Protein AF-A0A8T7HAU0-F1 (afdb_monomer)

Solvent-accessible surface area (backbone atoms only — not comparable to full-atom values): 5039 Å² total; per-residue (Å²): 136,92,82,86,86,74,90,71,54,68,69,59,51,52,51,51,56,51,51,20,58,77,67,75,46,53,65,68,57,50,51,53,49,55,53,47,55,49,50,52,51,54,67,72,33,66,60,51,60,64,64,60,47,58,64,60,79,78,51,96,65,53,76,66,59,53,51,52,50,50,52,53,50,46,68,75,63,68,67,74,128

Foldseek 3Di:
DDDDDPDDDPVVVVVLVVVCVVVVHDSVVVVVVVVVVVVVVVVPDCVCVVVVVVVVVVDDDDPVNVVVVVVVCCVVVVPDD

pLDDT: mean 72.73, std 17.93, range [45.47, 95.69]

Mean predicted aligned error: 15.75 Å

Radius of gyration: 20.95 Å; Cα contacts (8 Å, |Δi|>4): 16; chains: 1; bounding box: 49×26×50 Å

Sequence (81 aa):
MDVCIKNINEENWRYFKSESSKHNVTMGELFNKIVGEHKESCNNSNIKEILFGEKTLKGFVTRDEFKKNREFFRKNFRMKQ

Structure (mmCIF, N/CA/C/O backbone):
data_AF-A0A8T7HAU0-F1
#
_entry.id   AF-A0A8T7HAU0-F1
#
loop_
_atom_site.group_PDB
_atom_site.id
_atom_site.type_symbol
_atom_site.label_atom_id
_atom_site.label_alt_id
_atom_site.label_comp_id
_atom_site.label_asym_id
_atom_site.label_entity_id
_atom_site.label_seq_id
_atom_site.pdbx_PDB_ins_code
_atom_site.Cartn_x
_atom_site.Cartn_y
_atom_site.Cartn_z
_atom_site.occupancy
_atom_site.B_iso_or_equiv
_atom_site.auth_seq_id
_atom_site.auth_comp_id
_atom_site.auth_asym_id
_atom_site.auth_atom_id
_atom_site.pdbx_PDB_model_num
ATOM 1 N N . MET A 1 1 ? -7.227 -7.713 -7.800 1.00 51.03 1 MET A N 1
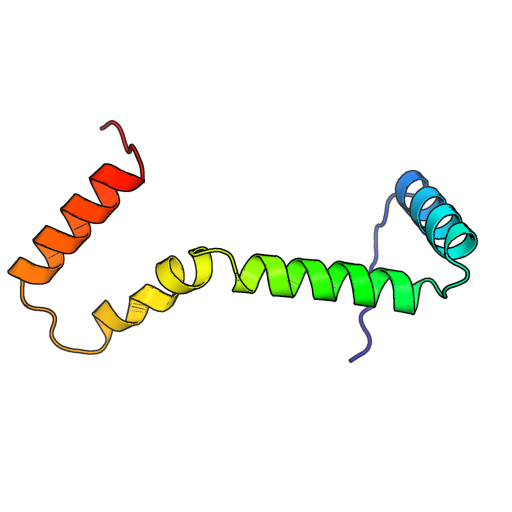ATOM 2 C CA . MET A 1 1 ? -6.126 -8.684 -7.635 1.00 51.03 1 MET A CA 1
ATOM 3 C C . MET A 1 1 ? -5.851 -8.721 -6.153 1.00 51.03 1 MET A C 1
ATOM 5 O O . MET A 1 1 ? -5.448 -7.695 -5.618 1.00 51.03 1 MET A O 1
ATOM 9 N N . ASP A 1 2 ? -6.154 -9.837 -5.501 1.00 75.62 2 ASP A N 1
ATOM 10 C CA . ASP A 1 2 ? -6.111 -9.913 -4.041 1.00 75.62 2 ASP A CA 1
ATOM 11 C C . ASP A 1 2 ? -4.731 -10.396 -3.603 1.00 75.62 2 ASP A C 1
ATOM 13 O O . ASP A 1 2 ? -4.252 -11.439 -4.049 1.00 75.62 2 ASP A O 1
ATOM 17 N N . VAL A 1 3 ? -4.060 -9.596 -2.772 1.00 79.94 3 VAL A N 1
ATOM 18 C CA . VAL A 1 3 ? -2.690 -9.852 -2.317 1.00 79.94 3 VAL A CA 1
ATOM 19 C C . VAL A 1 3 ? -2.709 -10.080 -0.813 1.00 79.94 3 VAL A C 1
ATOM 21 O O . VAL A 1 3 ? -3.143 -9.226 -0.045 1.00 79.94 3 VAL A O 1
ATOM 24 N N . CYS A 1 4 ? -2.212 -11.240 -0.387 1.00 84.19 4 CYS A N 1
ATOM 25 C CA . CYS A 1 4 ? -2.037 -11.560 1.024 1.00 84.19 4 CYS A CA 1
ATOM 26 C C . CYS A 1 4 ? -0.633 -11.143 1.472 1.00 84.19 4 CYS A C 1
ATOM 28 O O . CYS A 1 4 ? 0.361 -11.666 0.967 1.00 84.19 4 CYS A O 1
ATOM 30 N N . ILE A 1 5 ? -0.553 -10.222 2.433 1.00 81.94 5 ILE A N 1
ATOM 31 C CA . ILE A 1 5 ? 0.713 -9.813 3.043 1.00 81.94 5 ILE A CA 1
ATOM 32 C C . ILE A 1 5 ? 0.915 -10.643 4.311 1.00 81.94 5 ILE A C 1
ATOM 34 O O . ILE A 1 5 ? 0.123 -10.568 5.248 1.00 81.94 5 ILE A O 1
ATOM 38 N N . LYS A 1 6 ? 1.972 -11.457 4.327 1.00 88.50 6 LYS A N 1
ATOM 39 C CA . LYS A 1 6 ? 2.354 -12.300 5.469 1.00 88.50 6 LYS A CA 1
ATOM 40 C C . LYS A 1 6 ? 3.568 -11.707 6.183 1.00 88.50 6 LYS A C 1
ATOM 42 O O . LYS A 1 6 ? 4.293 -10.904 5.603 1.00 88.50 6 LYS A O 1
ATOM 47 N N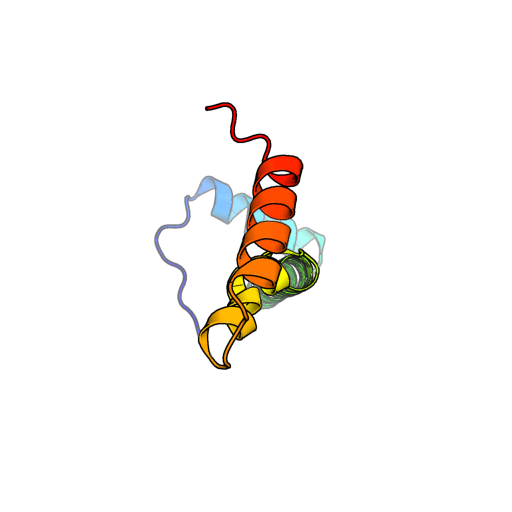 . ASN A 1 7 ? 3.809 -12.151 7.416 1.00 91.19 7 ASN A N 1
ATOM 48 C CA . ASN A 1 7 ? 4.993 -11.799 8.213 1.00 91.19 7 ASN A CA 1
ATOM 49 C C . ASN A 1 7 ? 5.129 -10.298 8.530 1.00 91.19 7 ASN A C 1
ATOM 51 O O . ASN A 1 7 ? 6.237 -9.770 8.605 1.00 91.19 7 ASN A O 1
ATOM 55 N N . ILE A 1 8 ? 4.008 -9.604 8.730 1.00 88.44 8 ILE A N 1
ATOM 56 C CA . ILE A 1 8 ? 4.028 -8.244 9.275 1.00 88.44 8 ILE A CA 1
ATOM 57 C C . ILE A 1 8 ? 4.324 -8.344 10.773 1.00 88.44 8 ILE A C 1
ATOM 59 O O . ILE A 1 8 ? 3.669 -9.105 11.481 1.00 88.44 8 ILE A O 1
ATOM 63 N N . ASN A 1 9 ? 5.302 -7.571 11.252 1.00 94.88 9 ASN A N 1
ATOM 64 C CA . ASN A 1 9 ? 5.569 -7.449 12.683 1.00 94.88 9 ASN A CA 1
ATOM 65 C C . ASN A 1 9 ? 4.314 -6.925 13.413 1.00 94.88 9 ASN A C 1
ATOM 67 O O . ASN A 1 9 ? 3.683 -5.973 12.954 1.00 94.88 9 ASN A O 1
ATOM 71 N N . GLU A 1 10 ? 3.978 -7.519 14.556 1.00 93.31 10 GLU A N 1
ATOM 72 C CA . GLU A 1 10 ? 2.799 -7.182 15.361 1.00 93.31 10 GLU A CA 1
ATOM 73 C C . GLU A 1 10 ? 2.761 -5.699 15.762 1.00 93.31 10 GLU A C 1
ATOM 75 O O . GLU A 1 10 ? 1.698 -5.080 15.761 1.00 93.31 10 GLU A O 1
ATOM 80 N N . GLU A 1 11 ? 3.915 -5.092 16.043 1.00 94.69 11 GLU A N 1
ATOM 81 C CA . GLU A 1 11 ? 4.004 -3.657 16.340 1.00 94.69 11 GLU A CA 1
ATOM 82 C C . GLU A 1 11 ? 3.534 -2.801 15.154 1.00 94.69 11 GLU A C 1
ATOM 84 O O . GLU A 1 11 ? 2.661 -1.941 15.299 1.00 94.69 11 GLU A O 1
ATOM 89 N N . ASN A 1 12 ? 4.031 -3.109 13.954 1.00 92.19 12 ASN A N 1
ATOM 90 C CA . ASN A 1 12 ? 3.621 -2.433 12.725 1.00 92.19 12 ASN A CA 1
ATOM 91 C C . ASN A 1 12 ? 2.139 -2.686 12.431 1.00 92.19 12 ASN A C 1
ATOM 93 O O . ASN A 1 12 ? 1.421 -1.785 12.006 1.00 92.19 12 ASN A O 1
ATOM 97 N N . TRP A 1 13 ? 1.651 -3.899 12.696 1.00 91.75 13 TRP A N 1
ATOM 98 C CA . TRP A 1 13 ? 0.243 -4.238 12.515 1.00 91.75 13 TRP A CA 1
ATOM 99 C C . TRP A 1 13 ? -0.681 -3.403 13.410 1.00 91.75 13 TRP A C 1
ATOM 101 O O . TRP A 1 13 ? -1.709 -2.899 12.951 1.00 91.75 13 TRP A O 1
ATOM 111 N N . ARG A 1 14 ? -0.300 -3.198 14.675 1.00 94.06 14 ARG A N 1
ATOM 112 C CA . ARG A 1 14 ? -1.024 -2.322 15.608 1.00 94.06 14 ARG A CA 1
ATOM 113 C C . ARG A 1 14 ? -0.991 -0.868 15.170 1.00 94.06 14 ARG A C 1
ATOM 115 O O . ARG A 1 14 ? -2.024 -0.203 15.237 1.00 94.06 14 ARG A O 1
ATOM 122 N N . TYR A 1 15 ? 0.160 -0.397 14.698 1.00 94.69 15 TYR A N 1
ATOM 123 C CA . TYR A 1 15 ? 0.285 0.941 14.132 1.00 94.69 15 TYR A CA 1
ATOM 124 C C . TYR A 1 15 ? -0.709 1.142 12.982 1.00 94.69 15 TYR A C 1
ATOM 126 O O . TYR A 1 15 ? -1.528 2.057 13.033 1.00 94.69 15 TYR A O 1
ATOM 134 N N . PHE A 1 16 ? -0.736 0.227 12.011 1.00 93.88 16 PHE A N 1
ATOM 135 C CA . PHE A 1 16 ? -1.647 0.324 10.872 1.00 93.88 16 PHE A CA 1
ATOM 136 C C . PHE A 1 16 ? -3.127 0.316 11.278 1.00 93.88 16 PHE A C 1
ATOM 138 O O . PHE A 1 16 ? -3.892 1.135 10.774 1.00 93.88 16 PHE A O 1
ATOM 145 N N . LYS A 1 17 ? -3.528 -0.528 12.238 1.00 93.81 17 LYS A N 1
ATOM 146 C CA . LYS A 1 17 ? -4.899 -0.522 12.787 1.00 93.81 17 LYS A CA 1
ATOM 147 C C . LYS A 1 17 ? -5.275 0.803 13.449 1.00 93.81 17 LYS A C 1
ATOM 149 O O . LYS A 1 17 ? -6.416 1.254 13.338 1.00 93.81 17 LYS A O 1
ATOM 154 N N . SER A 1 18 ? -4.334 1.404 14.175 1.00 95.38 18 SER A N 1
ATOM 155 C CA . SER A 1 18 ? -4.536 2.711 14.800 1.00 95.38 18 SER A CA 1
ATOM 156 C C . SER A 1 18 ? -4.746 3.780 13.730 1.00 95.38 18 SER A C 1
ATOM 158 O O . SER A 1 18 ? -5.728 4.518 13.777 1.00 95.38 18 SER A O 1
ATOM 160 N N . GLU A 1 19 ? -3.888 3.802 12.711 1.00 93.56 19 GLU A N 1
ATOM 161 C CA . GLU A 1 19 ? -3.979 4.763 11.610 1.00 93.56 19 GLU A CA 1
ATOM 162 C C . GLU A 1 19 ? -5.272 4.609 10.799 1.00 93.56 19 GLU A C 1
ATOM 164 O O . GLU A 1 19 ? -5.957 5.601 10.550 1.00 93.56 19 GLU A O 1
ATOM 169 N N . SER A 1 20 ? -5.689 3.386 10.455 1.00 94.56 20 SER A N 1
ATOM 170 C CA . SER A 1 20 ? -6.951 3.181 9.729 1.00 94.56 20 SER A CA 1
ATOM 171 C C . SER A 1 20 ? -8.157 3.682 10.524 1.00 94.56 20 SER A C 1
ATOM 173 O O . SER A 1 20 ? -9.066 4.287 9.960 1.00 94.56 20 SER A O 1
ATOM 175 N N . SER A 1 21 ? -8.132 3.492 11.847 1.00 93.81 21 SER A N 1
ATOM 176 C CA . SER A 1 21 ? -9.189 3.963 12.747 1.00 93.81 21 SER A CA 1
ATOM 177 C C . SER A 1 21 ? -9.231 5.490 12.825 1.00 93.81 21 SER A C 1
ATOM 179 O O . SER A 1 21 ? -10.311 6.069 12.746 1.00 93.81 21 SER A O 1
ATOM 181 N N . LYS A 1 22 ? -8.071 6.159 12.913 1.00 95.69 22 LYS A N 1
ATOM 182 C CA . LYS A 1 22 ? -7.987 7.633 12.914 1.00 95.69 22 LYS A CA 1
ATOM 183 C C . LYS A 1 22 ? -8.575 8.251 11.649 1.00 95.69 22 LYS A C 1
ATOM 185 O O . LYS A 1 22 ? -9.179 9.316 11.709 1.00 95.69 22 LYS A O 1
ATOM 190 N N . HIS A 1 23 ? -8.390 7.584 10.515 1.00 91.62 23 HIS A N 1
ATOM 191 C CA . HIS A 1 23 ? -8.864 8.053 9.217 1.00 91.62 23 HIS A CA 1
ATOM 192 C C . HIS A 1 23 ? -10.262 7.544 8.846 1.00 91.62 23 HIS A C 1
ATOM 194 O O . HIS A 1 23 ? -10.760 7.912 7.786 1.00 91.62 23 HIS A O 1
ATOM 200 N N . ASN A 1 24 ? -10.904 6.743 9.706 1.00 94.94 24 ASN A N 1
ATOM 201 C CA . ASN A 1 24 ? -12.204 6.113 9.460 1.00 94.94 24 ASN A CA 1
ATOM 202 C C . ASN A 1 24 ? -12.268 5.367 8.112 1.00 94.94 24 ASN A C 1
ATOM 204 O O . ASN A 1 24 ? -13.236 5.477 7.362 1.00 94.94 24 ASN A O 1
ATOM 208 N N . VAL A 1 25 ? -11.204 4.627 7.800 1.00 95.00 25 VAL A N 1
ATOM 209 C CA . VAL A 1 25 ? -11.089 3.806 6.588 1.00 95.00 25 VAL A CA 1
ATOM 210 C C . VAL A 1 25 ? -10.805 2.361 6.960 1.00 95.00 25 VAL A C 1
ATOM 212 O O . VAL A 1 25 ? -10.278 2.054 8.033 1.00 95.00 25 VAL A O 1
ATOM 215 N N . THR A 1 26 ? -11.120 1.444 6.056 1.00 93.69 26 THR A N 1
ATOM 216 C CA . THR A 1 26 ? -10.720 0.047 6.207 1.00 93.69 26 THR A CA 1
ATOM 217 C C . THR A 1 26 ? -9.211 -0.108 6.010 1.00 93.69 26 THR A C 1
ATOM 219 O O . THR A 1 26 ? -8.554 0.680 5.325 1.00 93.69 26 THR A O 1
ATOM 222 N N . MET A 1 27 ? -8.637 -1.179 6.564 1.00 90.19 27 MET A N 1
ATOM 223 C CA . MET A 1 27 ? -7.218 -1.476 6.342 1.00 90.19 27 MET A CA 1
ATOM 224 C C . MET A 1 27 ? -6.872 -1.682 4.864 1.00 90.19 27 MET A C 1
ATOM 226 O O . MET A 1 27 ? -5.796 -1.281 4.424 1.00 90.19 27 MET A O 1
ATOM 230 N N . GLY A 1 28 ? -7.775 -2.292 4.093 1.00 89.38 28 GLY A N 1
ATOM 231 C CA . GLY A 1 28 ? -7.571 -2.484 2.658 1.00 89.38 28 GLY A CA 1
ATOM 232 C C . GLY A 1 28 ? -7.451 -1.152 1.917 1.00 89.38 28 GLY A C 1
ATOM 233 O O . GLY A 1 28 ? -6.538 -0.974 1.115 1.00 89.38 28 GLY A O 1
ATOM 234 N N . GLU A 1 29 ? -8.321 -0.192 2.231 1.00 92.00 29 GLU A N 1
ATOM 235 C CA . GLU A 1 29 ? -8.273 1.157 1.655 1.00 92.00 29 GLU A CA 1
ATOM 236 C C . GLU A 1 29 ? -6.998 1.902 2.050 1.00 92.00 29 GLU A C 1
ATOM 238 O O . GLU A 1 29 ? -6.357 2.502 1.185 1.00 92.00 29 GLU A O 1
ATOM 243 N N . LEU A 1 30 ? -6.584 1.807 3.319 1.00 92.56 30 LEU A N 1
ATOM 244 C CA . LEU A 1 30 ? -5.342 2.421 3.788 1.00 92.56 30 LEU A CA 1
ATOM 245 C C . LEU A 1 30 ? -4.128 1.884 3.015 1.00 92.56 30 LEU A C 1
ATOM 247 O O . LEU A 1 30 ? -3.327 2.664 2.501 1.00 92.56 30 LEU A O 1
ATOM 251 N N . PHE A 1 31 ? -4.004 0.561 2.875 1.00 91.88 31 PHE A N 1
ATOM 252 C CA . PHE A 1 31 ? -2.901 -0.035 2.120 1.00 91.88 31 PHE A CA 1
ATOM 253 C C . PHE A 1 31 ? -2.955 0.306 0.634 1.00 91.88 31 PHE A C 1
ATOM 255 O O . PHE A 1 31 ? -1.918 0.611 0.048 1.00 91.88 31 PHE A O 1
ATOM 262 N N . ASN A 1 32 ? -4.140 0.299 0.022 1.00 90.69 32 ASN A N 1
ATOM 263 C CA . ASN A 1 32 ? -4.293 0.682 -1.380 1.00 90.69 32 ASN A CA 1
ATOM 264 C C . ASN A 1 32 ? -3.850 2.127 -1.618 1.00 90.69 32 ASN A C 1
ATOM 266 O O . ASN A 1 32 ? -3.166 2.392 -2.606 1.00 90.69 32 ASN A O 1
ATOM 270 N N . LYS A 1 33 ? -4.177 3.038 -0.695 1.00 90.56 33 LYS A N 1
ATOM 271 C CA . LYS A 1 33 ? -3.738 4.432 -0.749 1.00 90.56 33 LYS A CA 1
ATOM 272 C C . LYS A 1 33 ? -2.216 4.547 -0.655 1.00 90.56 33 LYS A C 1
ATOM 274 O O . LYS A 1 33 ? -1.607 5.126 -1.547 1.00 90.56 33 LYS A O 1
ATOM 279 N N . ILE A 1 34 ? -1.599 3.917 0.348 1.00 89.31 34 ILE A N 1
ATOM 280 C CA . ILE A 1 34 ? -0.137 3.929 0.538 1.00 89.31 34 ILE A CA 1
ATOM 281 C C . ILE A 1 34 ? 0.586 3.356 -0.689 1.00 89.31 34 ILE A C 1
ATOM 283 O O . ILE A 1 34 ? 1.561 3.926 -1.176 1.00 89.31 34 ILE A O 1
ATOM 287 N N . VAL A 1 35 ? 0.107 2.227 -1.219 1.00 88.06 35 VAL A N 1
ATOM 288 C CA . VAL A 1 35 ? 0.688 1.602 -2.416 1.00 88.06 35 VAL A CA 1
ATOM 289 C C . VAL A 1 35 ? 0.493 2.486 -3.649 1.00 88.06 35 VAL A C 1
ATOM 291 O O . VAL A 1 35 ? 1.393 2.552 -4.486 1.00 88.06 35 VAL A O 1
ATOM 294 N N . GLY A 1 36 ? -0.652 3.158 -3.777 1.00 88.62 36 GLY A N 1
ATOM 295 C CA . GLY A 1 36 ? -0.924 4.124 -4.842 1.00 88.62 36 GLY A CA 1
ATOM 296 C C . GLY A 1 36 ? 0.058 5.292 -4.813 1.00 88.62 36 GLY A C 1
ATOM 297 O O . GLY A 1 36 ? 0.774 5.506 -5.789 1.00 88.62 36 GLY A O 1
ATOM 298 N N . GLU A 1 37 ? 0.176 5.960 -3.666 1.00 87.81 37 GLU A N 1
ATOM 299 C CA . GLU A 1 37 ? 1.109 7.073 -3.446 1.00 87.81 37 GLU A CA 1
ATOM 300 C C . GLU A 1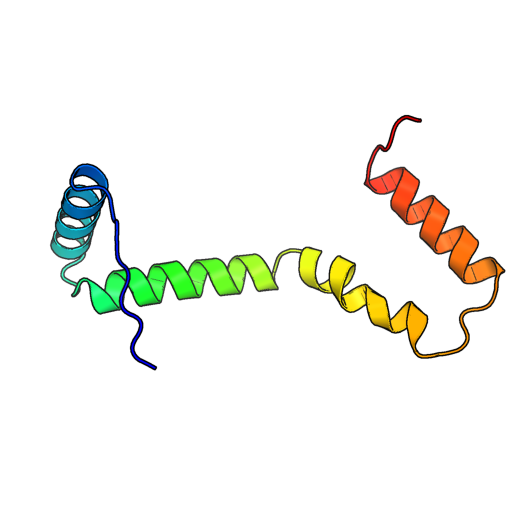 37 ? 2.563 6.650 -3.699 1.00 87.81 37 GLU A C 1
ATOM 302 O O . GLU A 1 37 ? 3.329 7.362 -4.351 1.00 87.81 37 GLU A O 1
ATOM 307 N N . HIS A 1 38 ? 2.949 5.449 -3.255 1.00 83.94 38 HIS A N 1
ATOM 308 C CA . HIS A 1 38 ? 4.280 4.915 -3.523 1.00 83.94 38 HIS A CA 1
ATOM 309 C C . HIS A 1 38 ? 4.511 4.659 -5.018 1.00 83.94 38 HIS A C 1
ATOM 311 O O . HIS A 1 38 ? 5.561 5.021 -5.541 1.00 83.94 38 HIS A O 1
ATOM 317 N N . LYS A 1 39 ? 3.538 4.086 -5.738 1.00 82.94 39 LYS A N 1
ATOM 318 C CA . LYS A 1 39 ? 3.634 3.878 -7.193 1.00 82.94 39 LYS A CA 1
ATOM 319 C C . LYS A 1 39 ? 3.741 5.194 -7.953 1.00 82.94 39 LYS A C 1
ATOM 321 O O . LYS A 1 39 ? 4.513 5.270 -8.905 1.00 82.94 39 LYS A O 1
ATOM 326 N N . GLU A 1 40 ? 2.991 6.213 -7.553 1.00 82.50 40 GLU A N 1
ATOM 327 C CA . GLU A 1 40 ? 3.067 7.549 -8.147 1.00 82.50 40 GLU A CA 1
ATOM 328 C C . GLU A 1 40 ? 4.425 8.200 -7.882 1.00 82.50 40 GLU A C 1
ATOM 330 O O . GLU A 1 40 ? 5.056 8.701 -8.810 1.00 82.50 40 GLU A O 1
ATOM 335 N N . SER A 1 41 ? 4.944 8.088 -6.659 1.00 75.88 41 SER A N 1
ATOM 336 C CA . SER A 1 41 ? 6.298 8.533 -6.309 1.00 75.88 41 SER A CA 1
ATOM 337 C C . SER A 1 41 ? 7.384 7.785 -7.102 1.00 75.88 41 SER A C 1
ATOM 339 O O . SER A 1 41 ? 8.312 8.386 -7.646 1.00 75.88 41 SER A O 1
ATOM 341 N N . CYS A 1 42 ? 7.242 6.470 -7.276 1.00 66.44 42 CYS A N 1
ATOM 342 C CA . CYS A 1 42 ? 8.125 5.666 -8.124 1.00 66.44 42 CYS A CA 1
ATOM 343 C C . CYS A 1 42 ? 7.998 5.995 -9.620 1.00 66.44 42 CYS A C 1
ATOM 345 O O . CYS A 1 42 ? 8.969 5.853 -10.357 1.00 66.44 42 CYS A O 1
ATOM 347 N N . ASN A 1 43 ? 6.829 6.432 -10.090 1.00 62.62 43 ASN A N 1
ATOM 348 C CA . ASN A 1 43 ? 6.651 6.901 -11.464 1.00 62.62 43 ASN A CA 1
ATOM 349 C C . ASN A 1 43 ? 7.253 8.296 -11.680 1.00 62.62 43 ASN A C 1
ATOM 351 O O . ASN A 1 43 ? 7.789 8.549 -12.753 1.00 62.62 43 ASN A O 1
ATOM 355 N N . ASN A 1 44 ? 7.194 9.163 -10.667 1.00 59.59 44 ASN A N 1
ATOM 356 C CA . ASN A 1 44 ? 7.751 10.518 -10.695 1.00 59.59 44 ASN A CA 1
ATOM 357 C C . ASN A 1 44 ? 9.247 10.577 -10.366 1.00 59.59 44 ASN A C 1
ATOM 359 O O . ASN A 1 44 ? 9.870 11.629 -10.493 1.00 59.59 44 ASN A O 1
ATOM 363 N N . SER A 1 45 ? 9.847 9.468 -9.940 1.00 58.16 45 SER A N 1
ATOM 364 C CA . SER A 1 45 ? 11.293 9.388 -9.792 1.00 58.16 45 SER A CA 1
ATOM 365 C C . SER A 1 45 ? 11.911 9.009 -11.136 1.00 58.16 45 SER A C 1
ATOM 367 O O . SER A 1 45 ? 11.588 7.976 -11.723 1.00 58.16 45 SER A O 1
ATOM 369 N N . ASN A 1 46 ? 12.869 9.823 -11.589 1.00 54.66 46 ASN A N 1
ATOM 370 C CA . ASN A 1 46 ? 13.741 9.624 -12.760 1.00 54.66 46 ASN A CA 1
ATOM 371 C C . ASN A 1 46 ? 14.361 8.214 -12.879 1.00 54.66 46 ASN A C 1
ATOM 373 O O . ASN A 1 46 ? 15.013 7.908 -13.867 1.00 54.66 46 ASN A O 1
ATOM 377 N N . ILE A 1 47 ? 14.180 7.334 -11.894 1.00 54.44 47 ILE A N 1
ATOM 378 C CA . ILE A 1 47 ? 14.576 5.927 -11.906 1.00 54.44 47 ILE A CA 1
ATOM 379 C C . ILE A 1 47 ? 13.927 5.175 -13.071 1.00 54.44 47 ILE A C 1
ATOM 381 O O . ILE A 1 47 ? 14.603 4.360 -13.693 1.00 54.44 47 ILE A O 1
ATOM 385 N N . LYS A 1 48 ? 12.667 5.461 -13.436 1.00 51.06 48 LYS A N 1
ATOM 386 C CA . LYS A 1 48 ? 12.082 4.880 -14.656 1.00 51.06 48 LYS A CA 1
ATOM 387 C C . LYS A 1 48 ? 12.775 5.386 -15.918 1.00 51.06 48 LYS A C 1
ATOM 389 O O . LYS A 1 48 ? 13.050 4.579 -16.786 1.00 51.06 48 LYS A O 1
ATOM 394 N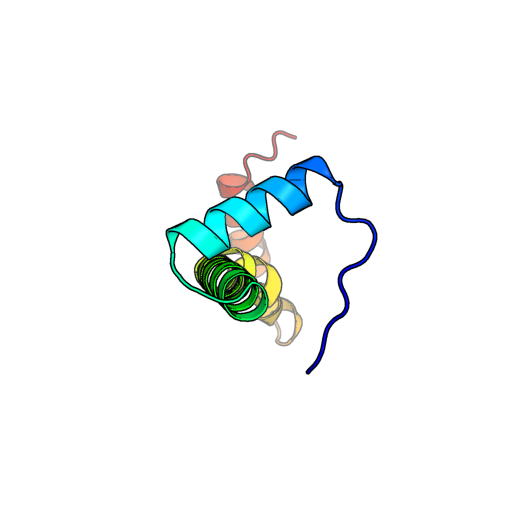 N . GLU A 1 49 ? 13.120 6.662 -16.029 1.00 55.91 49 GLU A N 1
ATOM 395 C CA . GLU A 1 49 ? 13.879 7.162 -17.188 1.00 55.91 49 GLU A CA 1
ATOM 396 C C . GLU A 1 49 ? 15.325 6.647 -17.222 1.00 55.91 49 GLU A C 1
ATOM 398 O O . GLU A 1 49 ? 15.883 6.440 -18.294 1.00 55.91 49 GLU A O 1
ATOM 403 N N . ILE A 1 50 ? 15.922 6.377 -16.061 1.00 55.41 50 ILE A N 1
ATOM 404 C CA . ILE A 1 50 ? 17.270 5.811 -15.939 1.00 55.41 50 ILE A CA 1
ATOM 405 C C . ILE A 1 50 ? 17.270 4.313 -16.277 1.00 55.41 50 I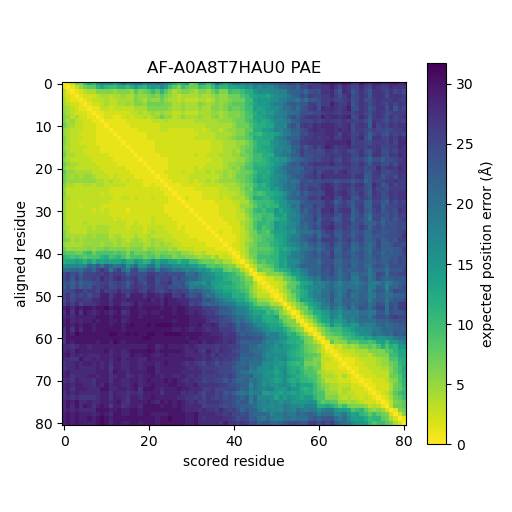LE A C 1
ATOM 407 O O . ILE A 1 50 ? 18.154 3.856 -16.996 1.00 55.41 50 ILE A O 1
ATOM 411 N N . LEU A 1 51 ? 16.279 3.549 -15.805 1.00 51.75 51 LEU A N 1
ATOM 412 C CA . LEU A 1 51 ? 16.157 2.110 -16.071 1.00 51.75 51 LEU A CA 1
ATOM 413 C C . LEU A 1 51 ? 15.565 1.823 -17.461 1.00 51.75 51 LEU A C 1
ATOM 415 O O . LEU A 1 51 ? 16.069 0.965 -18.172 1.00 51.75 51 LEU A O 1
ATOM 419 N N . PHE A 1 52 ? 14.552 2.576 -17.901 1.00 50.91 52 PHE A N 1
ATOM 420 C CA . PHE A 1 52 ? 13.979 2.494 -19.256 1.00 50.91 52 PHE A CA 1
ATOM 421 C C . PHE A 1 52 ? 14.698 3.388 -20.280 1.00 50.91 52 PHE A C 1
ATOM 423 O O . PHE A 1 52 ? 14.372 3.356 -21.471 1.00 50.91 52 PHE A O 1
ATOM 430 N N . GLY A 1 53 ? 15.755 4.093 -19.863 1.00 45.47 53 GLY A N 1
ATOM 431 C CA . GLY A 1 53 ? 16.815 4.607 -20.738 1.00 45.47 53 GLY A CA 1
ATOM 432 C C . GLY A 1 53 ? 17.495 3.501 -21.561 1.00 45.47 53 GLY A C 1
ATOM 433 O O . GLY A 1 53 ? 18.221 3.787 -22.513 1.00 45.47 53 GLY A O 1
ATOM 434 N N . GLU A 1 54 ? 17.165 2.233 -21.286 1.00 45.69 54 GLU A N 1
ATOM 435 C CA . GLU A 1 54 ? 17.329 1.058 -22.149 1.00 45.69 54 GLU A CA 1
ATOM 436 C C . GLU A 1 54 ? 16.671 1.150 -23.543 1.00 45.69 54 GLU A C 1
ATOM 438 O O . GLU A 1 54 ? 16.802 0.222 -24.343 1.00 45.69 54 GLU A O 1
ATOM 443 N N . LYS A 1 55 ? 16.046 2.269 -23.939 1.00 46.69 55 LYS A N 1
ATOM 444 C CA . LYS A 1 55 ? 15.868 2.541 -25.380 1.00 46.69 55 LYS A CA 1
ATOM 445 C C . LYS A 1 55 ? 17.195 2.753 -26.125 1.00 46.69 55 LYS A C 1
ATOM 447 O O . LYS A 1 55 ? 17.191 2.712 -27.351 1.00 46.69 55 LYS A O 1
ATOM 452 N N . THR A 1 56 ? 18.329 2.893 -25.434 1.00 48.12 56 THR A N 1
ATOM 453 C CA . THR A 1 56 ? 19.656 2.996 -26.072 1.00 48.12 56 THR A CA 1
ATOM 454 C C . THR A 1 56 ? 20.266 1.668 -26.530 1.00 48.12 56 THR A C 1
ATOM 456 O O . THR A 1 56 ? 21.266 1.691 -27.237 1.00 48.12 56 THR A O 1
ATOM 459 N N . LEU A 1 57 ? 19.680 0.509 -26.208 1.00 48.62 57 LEU A N 1
ATOM 460 C CA . LEU A 1 57 ? 20.200 -0.783 -26.694 1.00 48.62 57 LEU A CA 1
ATOM 461 C C . LEU A 1 57 ? 19.379 -1.400 -27.837 1.00 48.62 57 LEU A C 1
ATOM 463 O O . LEU A 1 57 ? 19.769 -2.438 -28.366 1.00 48.62 57 LEU A O 1
ATOM 467 N N . LYS A 1 58 ? 18.267 -0.774 -28.251 1.00 48.69 58 LYS A N 1
ATOM 468 C CA . LYS A 1 58 ? 17.383 -1.306 -29.310 1.00 48.69 58 LYS A CA 1
ATOM 469 C C . LYS A 1 58 ? 17.495 -0.619 -30.674 1.00 48.69 58 LYS A C 1
ATOM 471 O O .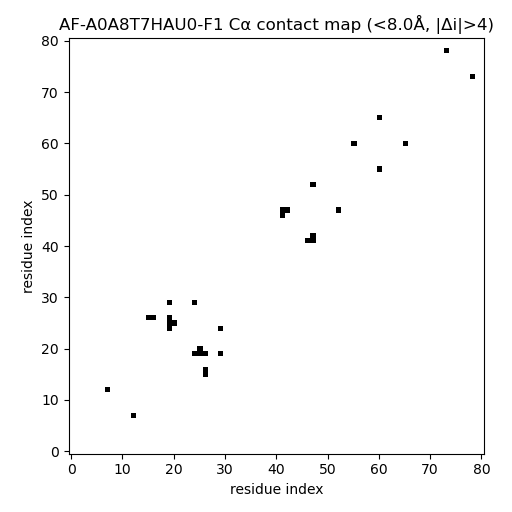 LYS A 1 58 ? 16.826 -1.043 -31.609 1.00 48.69 58 LYS A O 1
ATOM 476 N N . GLY A 1 59 ? 18.346 0.387 -30.827 1.00 51.34 59 GLY A N 1
ATOM 477 C CA . GLY A 1 59 ? 18.605 1.014 -32.122 1.00 51.34 59 GLY A CA 1
ATOM 478 C C . GLY A 1 59 ? 19.995 1.618 -32.129 1.00 51.34 59 GLY A C 1
ATOM 479 O O . GLY A 1 59 ? 20.376 2.230 -31.144 1.00 51.34 59 GLY A O 1
ATOM 480 N N . PHE A 1 60 ? 20.745 1.381 -33.204 1.00 51.50 60 PHE A N 1
ATOM 481 C CA . PHE A 1 60 ? 22.113 1.830 -33.473 1.00 51.50 60 PHE A CA 1
ATOM 482 C C . PHE A 1 60 ? 22.468 3.196 -32.855 1.00 51.50 60 PHE A C 1
ATOM 484 O O . PHE A 1 60 ? 22.327 4.231 -33.498 1.00 51.50 60 PHE A O 1
ATOM 491 N N . VAL A 1 61 ? 22.967 3.191 -31.618 1.00 52.25 61 VAL A N 1
ATOM 492 C CA . VAL A 1 61 ? 23.567 4.373 -30.997 1.00 52.25 61 VAL A CA 1
ATOM 493 C C . VAL A 1 61 ? 25.007 4.432 -31.478 1.00 52.25 61 VAL A C 1
ATOM 495 O O . VAL A 1 61 ? 25.777 3.481 -31.309 1.00 52.25 61 VAL A O 1
ATOM 498 N N . THR A 1 62 ? 25.379 5.532 -32.122 1.00 57.12 62 THR A N 1
ATOM 499 C CA . THR A 1 62 ? 26.750 5.698 -32.610 1.00 57.12 62 THR A CA 1
ATOM 500 C C . THR A 1 62 ? 27.724 5.811 -31.434 1.00 57.12 62 THR A C 1
ATOM 502 O O . THR A 1 62 ? 27.378 6.252 -30.335 1.00 57.12 62 THR A O 1
ATOM 505 N N . ARG A 1 63 ? 28.979 5.390 -31.641 1.00 55.59 63 ARG A N 1
ATOM 506 C CA . ARG A 1 63 ? 30.023 5.321 -30.595 1.00 55.59 63 ARG A CA 1
ATOM 507 C C . ARG A 1 63 ? 30.193 6.634 -29.812 1.00 55.59 63 ARG A C 1
ATOM 509 O O . ARG A 1 63 ? 30.569 6.602 -28.638 1.00 55.59 63 ARG A O 1
ATOM 516 N N . ASP A 1 64 ? 29.909 7.766 -30.448 1.00 60.56 64 ASP A N 1
ATOM 517 C CA . ASP A 1 64 ? 30.054 9.100 -29.867 1.00 60.56 64 ASP A CA 1
ATOM 518 C C . ASP A 1 64 ? 28.896 9.488 -28.936 1.00 60.56 64 ASP A C 1
ATOM 520 O O . ASP A 1 64 ? 29.121 10.132 -27.909 1.00 60.56 64 ASP A O 1
ATOM 524 N N . GLU A 1 65 ? 27.676 9.026 -29.209 1.00 58.31 65 GLU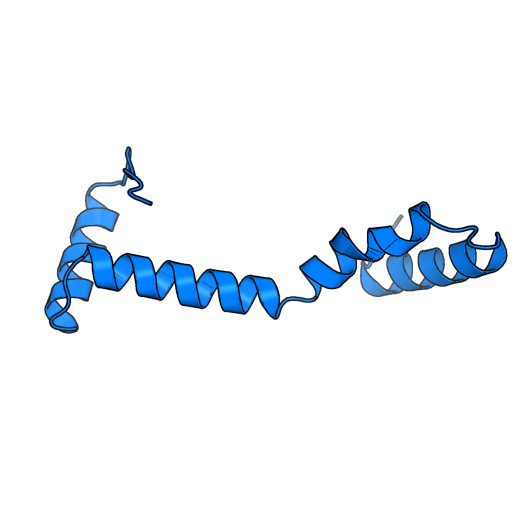 A N 1
ATOM 525 C CA . GLU A 1 65 ? 26.518 9.224 -28.327 1.00 58.31 65 GLU A CA 1
ATOM 526 C C . GLU A 1 65 ? 26.655 8.404 -27.040 1.00 58.31 65 GLU A C 1
ATOM 528 O O . GLU A 1 65 ? 26.358 8.890 -25.946 1.00 58.31 65 GLU A O 1
ATOM 533 N N . PHE A 1 66 ? 27.220 7.197 -27.136 1.00 60.62 66 PHE A N 1
ATOM 534 C CA . PHE A 1 66 ? 27.524 6.379 -25.962 1.00 60.62 66 PHE A CA 1
ATOM 535 C C . PHE A 1 66 ? 28.581 7.031 -25.058 1.00 60.62 66 PHE A C 1
ATOM 537 O O . PHE A 1 66 ? 28.459 7.004 -23.832 1.00 60.62 66 PHE A O 1
ATOM 544 N N . LYS A 1 67 ? 29.612 7.663 -25.640 1.00 62.72 67 LYS A N 1
ATOM 545 C CA . LYS A 1 67 ? 30.626 8.402 -24.868 1.00 62.72 67 LYS A CA 1
ATOM 546 C C . LYS A 1 67 ? 30.017 9.581 -24.111 1.00 62.72 67 LYS A C 1
ATOM 548 O O . LYS A 1 67 ? 30.275 9.708 -22.915 1.00 62.72 67 LYS A O 1
ATOM 553 N N . LYS A 1 68 ? 29.166 10.379 -24.764 1.00 64.81 68 LYS A N 1
ATOM 554 C CA . LYS A 1 68 ? 28.471 11.507 -24.120 1.00 64.81 68 LYS A CA 1
ATOM 555 C C . LYS A 1 68 ? 27.558 11.045 -22.983 1.00 64.81 68 LYS A C 1
ATOM 557 O O . LYS A 1 68 ? 27.614 11.606 -21.890 1.00 64.81 68 LYS A O 1
ATOM 562 N N . ASN A 1 69 ? 26.795 9.971 -23.192 1.00 61.50 69 ASN A N 1
ATOM 563 C CA . ASN A 1 69 ? 25.936 9.404 -22.150 1.00 61.50 69 ASN A CA 1
ATOM 564 C C . ASN A 1 69 ? 26.740 8.832 -20.975 1.00 61.50 69 ASN A C 1
ATOM 566 O O . ASN A 1 69 ? 26.356 9.011 -19.820 1.00 61.50 69 ASN A O 1
ATOM 570 N N . ARG A 1 70 ? 27.896 8.210 -21.234 1.00 62.28 70 ARG A N 1
ATOM 571 C CA . ARG A 1 70 ? 28.798 7.712 -20.184 1.00 62.28 70 ARG A CA 1
ATOM 572 C C . ARG A 1 70 ? 29.377 8.842 -19.332 1.00 62.28 70 ARG A C 1
ATOM 574 O O . ARG A 1 70 ? 29.477 8.692 -18.114 1.00 62.28 70 ARG A O 1
ATOM 581 N N . GLU A 1 71 ? 29.776 9.951 -19.946 1.00 64.12 71 GLU A N 1
ATOM 582 C CA . GLU A 1 71 ? 30.277 11.128 -19.225 1.00 64.12 71 GLU A CA 1
ATOM 583 C C . GLU A 1 71 ? 29.178 11.790 -18.391 1.00 64.12 71 GLU A C 1
ATOM 585 O O . GLU A 1 71 ? 29.405 12.105 -17.220 1.00 64.12 71 GLU A O 1
ATOM 590 N N . PHE A 1 72 ? 27.969 11.908 -18.945 1.00 61.69 72 PHE A N 1
ATOM 591 C CA . PHE A 1 72 ? 26.795 12.401 -18.225 1.00 61.69 72 PHE A CA 1
ATOM 592 C C . PHE A 1 72 ? 26.460 11.520 -17.012 1.00 61.69 72 PHE A C 1
ATOM 594 O O . PHE A 1 72 ? 26.275 12.024 -15.904 1.00 61.69 72 PHE A O 1
ATOM 601 N N . PHE A 1 73 ? 26.468 10.197 -17.185 1.00 64.06 73 PHE A N 1
ATOM 602 C CA . PHE A 1 73 ? 26.212 9.247 -16.104 1.00 64.06 73 PHE A CA 1
ATOM 603 C C . PHE A 1 73 ? 27.278 9.329 -15.003 1.00 64.06 73 PHE A C 1
ATOM 605 O O . PHE A 1 73 ? 26.952 9.435 -13.822 1.00 64.06 73 PHE A O 1
A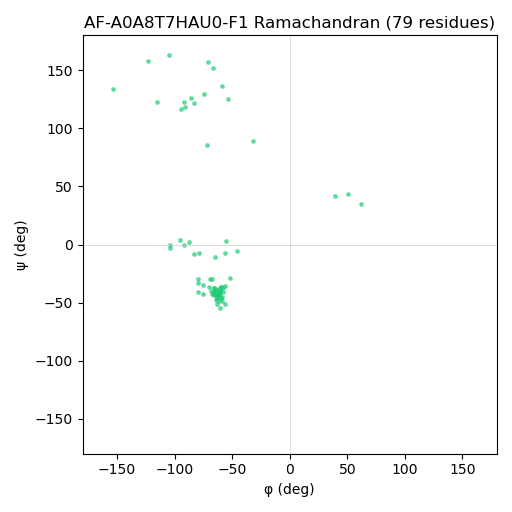TOM 612 N N . ARG A 1 74 ? 28.565 9.372 -15.372 1.00 62.69 74 ARG A N 1
ATOM 613 C CA . ARG A 1 74 ? 29.677 9.504 -14.413 1.00 62.69 74 ARG A CA 1
ATOM 614 C C . ARG A 1 74 ? 29.620 10.798 -13.608 1.00 62.69 74 ARG A C 1
ATOM 616 O O . ARG A 1 74 ? 29.895 10.774 -12.409 1.00 62.69 74 ARG A O 1
ATOM 623 N N . LYS A 1 75 ? 29.258 11.911 -14.250 1.00 64.19 75 LYS A N 1
ATOM 624 C CA . LYS A 1 75 ? 29.152 13.221 -13.598 1.00 64.19 75 LYS A CA 1
ATOM 625 C C . LYS A 1 75 ? 27.989 13.273 -12.605 1.00 64.19 75 LYS A C 1
ATOM 627 O O . LYS A 1 75 ? 28.159 13.812 -11.515 1.00 64.19 75 LYS A O 1
ATOM 632 N N . ASN A 1 76 ? 26.850 12.675 -12.953 1.00 58.16 76 ASN A N 1
ATOM 633 C CA . ASN A 1 76 ? 25.653 12.690 -12.110 1.00 58.16 76 ASN A CA 1
ATOM 634 C C . ASN A 1 76 ? 25.695 11.676 -10.961 1.00 58.16 76 ASN A C 1
ATOM 636 O O . ASN A 1 76 ? 25.144 11.949 -9.900 1.00 58.16 76 ASN A O 1
ATOM 640 N N . PHE A 1 77 ? 26.388 10.546 -11.122 1.00 59.47 77 PHE A N 1
ATOM 641 C CA . PHE A 1 77 ? 26.415 9.496 -10.098 1.00 59.47 77 PHE A CA 1
ATOM 642 C C . PHE A 1 77 ? 27.606 9.549 -9.141 1.00 59.47 77 PHE A C 1
ATOM 644 O O . PHE A 1 77 ? 27.723 8.662 -8.301 1.00 59.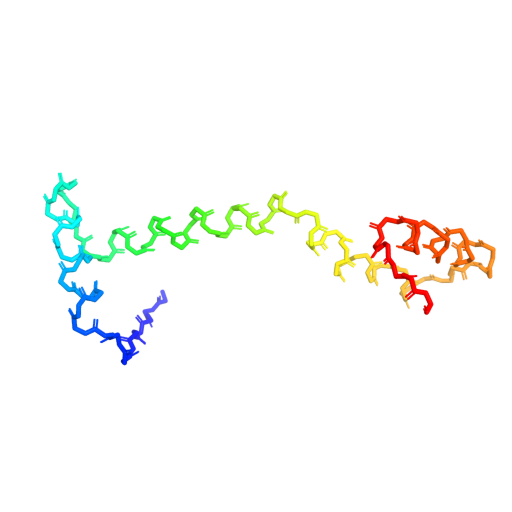47 77 PHE A O 1
ATOM 651 N N . ARG A 1 78 ? 28.483 10.568 -9.231 1.00 56.81 78 ARG A N 1
ATOM 652 C CA . ARG A 1 78 ? 29.671 10.727 -8.361 1.00 56.81 78 ARG A CA 1
ATOM 653 C C . ARG A 1 78 ? 30.367 9.383 -8.082 1.00 56.81 78 ARG A C 1
ATOM 655 O O . ARG A 1 78 ? 30.798 9.117 -6.963 1.00 56.81 78 ARG A O 1
ATOM 662 N N . MET A 1 79 ? 30.502 8.536 -9.104 1.00 56.19 79 MET A N 1
ATOM 663 C CA . MET A 1 79 ? 31.357 7.360 -8.997 1.00 56.19 79 MET A CA 1
ATOM 664 C C . MET A 1 79 ? 32.794 7.867 -9.020 1.00 56.19 79 MET A C 1
ATOM 666 O O . MET A 1 79 ? 33.406 8.012 -10.080 1.00 56.19 79 MET A O 1
ATOM 670 N N . LYS A 1 80 ? 33.288 8.233 -7.832 1.00 45.78 80 LYS A N 1
ATOM 671 C CA . LYS A 1 80 ? 34.719 8.294 -7.566 1.00 45.78 80 LYS A CA 1
ATOM 672 C C . LYS A 1 80 ? 35.273 6.923 -7.951 1.00 45.78 80 LYS A C 1
ATOM 674 O O . LYS A 1 80 ? 34.705 5.908 -7.550 1.00 45.78 80 LYS A O 1
ATOM 679 N N . GLN A 1 81 ? 36.272 6.953 -8.829 1.00 46.12 81 GLN A N 1
ATOM 680 C CA . GLN A 1 81 ? 37.068 5.787 -9.198 1.00 46.12 81 GLN A CA 1
ATOM 681 C C . GLN A 1 81 ? 37.628 5.102 -7.955 1.00 46.12 81 GLN A C 1
ATOM 683 O O . GLN A 1 81 ? 37.907 5.835 -6.975 1.00 46.12 81 GLN A O 1
#

Secondary structure (DSSP, 8-state):
---------HHHHHHHHHHHHHTT--HHHHHHHHHHHHHHHHHHSTHHHHHGGGGGGSS---HHHHHHHHHHHHHHTT---

Nearest PDB structures (foldseek):
  3h87-assembly1_C  TM=6.603E-01  e=3.594E-01  Mycobacterium tuberculosis H37Rv
  2p81-assembly1_A  TM=4.474E-01  e=9.964E+00  Drosophila melanogaster